Protein AF-I1CCF1-F1 (afdb_monomer_lite)

Radius of gyration: 14.09 Å; chains: 1; b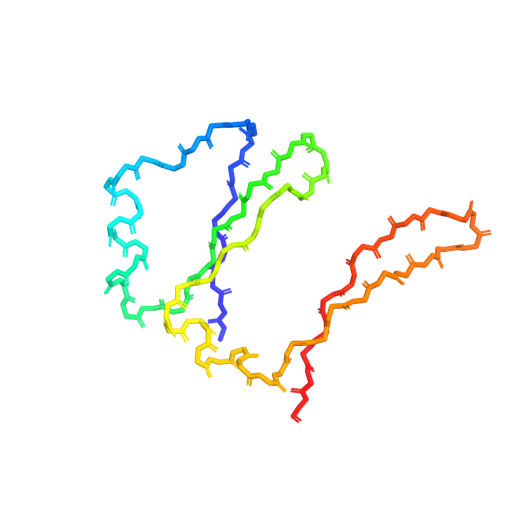ounding box: 28×34×33 Å

pLD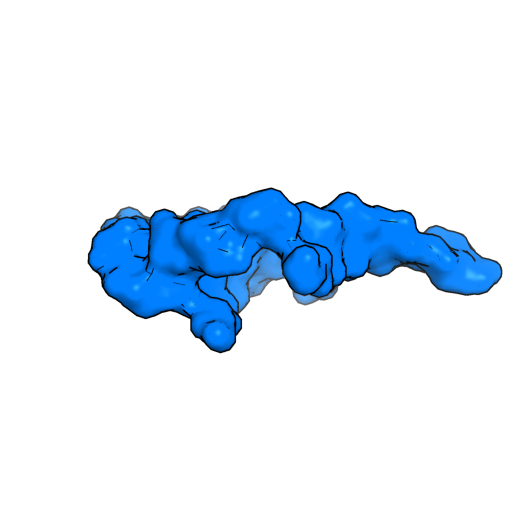DT: mean 84.55, std 8.07, range [59.94, 95.31]

Organism: Rhizopus delemar (strain RA 99-880 / ATCC MYA-4621 / FGSC 9543 / NRRL 43880) (NCBI:txid246409)

Secondary structure (DSSP, 8-state):
--EEEEEESSPPPPHHHHHHHHH-SS-EEEEEEETTEEEEEEE-HHHHHHHTTTEEEEEEE-TT--EEEEEEE--

Structure (mmCIF, N/CA/C/O backbone):
data_AF-I1CCF1-F1
#
_entry.id   AF-I1CCF1-F1
#
loop_
_atom_site.group_PDB
_atom_site.id
_atom_site.type_symbol
_atom_site.label_atom_id
_atom_site.label_alt_id
_atom_site.label_comp_id
_atom_site.label_asym_id
_atom_site.label_entity_id
_atom_site.label_seq_id
_atom_site.pdbx_PDB_ins_code
_atom_site.Cartn_x
_atom_site.Cartn_y
_atom_site.Cartn_z
_atom_site.occupancy
_atom_site.B_iso_or_equiv
_atom_site.auth_seq_id
_atom_site.auth_comp_id
_atom_site.auth_asym_id
_atom_site.auth_atom_id
_atom_site.pdbx_PDB_model_num
ATOM 1 N N . MET A 1 1 ? -10.018 -6.984 1.785 1.00 75.94 1 MET A N 1
ATOM 2 C CA . MET A 1 1 ? -9.848 -6.154 0.573 1.00 75.94 1 MET A CA 1
ATOM 3 C C . MET A 1 1 ? -9.355 -4.784 1.012 1.00 75.94 1 MET A C 1
ATOM 5 O O . MET A 1 1 ? -9.902 -4.277 1.981 1.00 75.94 1 MET A O 1
ATOM 9 N N . ILE A 1 2 ? -8.311 -4.241 0.381 1.00 82.94 2 ILE A N 1
ATOM 10 C CA . ILE A 1 2 ? -7.760 -2.906 0.677 1.00 82.94 2 ILE A CA 1
ATOM 11 C C . ILE A 1 2 ? -8.088 -2.005 -0.510 1.00 82.94 2 ILE A C 1
ATOM 13 O O . ILE A 1 2 ? -7.817 -2.390 -1.646 1.00 82.94 2 ILE A O 1
ATOM 17 N N . SER A 1 3 ? -8.664 -0.832 -0.258 1.00 87.81 3 SER A N 1
ATOM 18 C CA . SER A 1 3 ? -8.944 0.152 -1.312 1.00 87.81 3 SER A CA 1
ATOM 19 C C . SER A 1 3 ? -7.795 1.149 -1.413 1.00 87.81 3 SER A C 1
ATOM 21 O O . SER A 1 3 ? -7.368 1.686 -0.392 1.00 87.81 3 SER A O 1
ATOM 23 N N . ILE A 1 4 ? -7.305 1.415 -2.626 1.00 87.56 4 ILE A N 1
ATOM 24 C CA . ILE A 1 4 ? -6.184 2.334 -2.861 1.00 87.56 4 ILE A CA 1
ATOM 25 C C . ILE A 1 4 ? -6.668 3.541 -3.658 1.00 87.56 4 ILE A C 1
ATOM 27 O O . ILE A 1 4 ? -7.249 3.387 -4.731 1.00 87.56 4 ILE A O 1
ATOM 31 N N . LEU A 1 5 ? -6.400 4.738 -3.137 1.00 87.25 5 LEU A N 1
ATOM 32 C CA . LEU A 1 5 ? -6.524 5.987 -3.881 1.00 87.25 5 LEU A CA 1
ATOM 33 C C . LEU A 1 5 ? -5.139 6.395 -4.385 1.00 87.25 5 LEU A C 1
ATOM 35 O O . LEU A 1 5 ? -4.191 6.437 -3.603 1.00 87.25 5 LEU A O 1
ATOM 39 N N . ALA A 1 6 ? -5.033 6.713 -5.673 1.00 84.81 6 ALA A N 1
ATOM 40 C CA . ALA A 1 6 ? -3.796 7.181 -6.283 1.00 84.81 6 ALA A CA 1
ATOM 41 C C . ALA A 1 6 ? -3.919 8.639 -6.738 1.00 84.81 6 ALA A C 1
ATOM 43 O O . ALA A 1 6 ? -4.958 9.035 -7.270 1.00 84.81 6 ALA A O 1
ATOM 44 N N . THR A 1 7 ? -2.856 9.425 -6.568 1.00 84.19 7 THR A N 1
ATOM 45 C CA . THR A 1 7 ? -2.751 10.777 -7.141 1.00 84.19 7 THR A CA 1
ATOM 46 C C . THR A 1 7 ? -1.567 10.853 -8.094 1.00 84.19 7 THR A C 1
ATOM 48 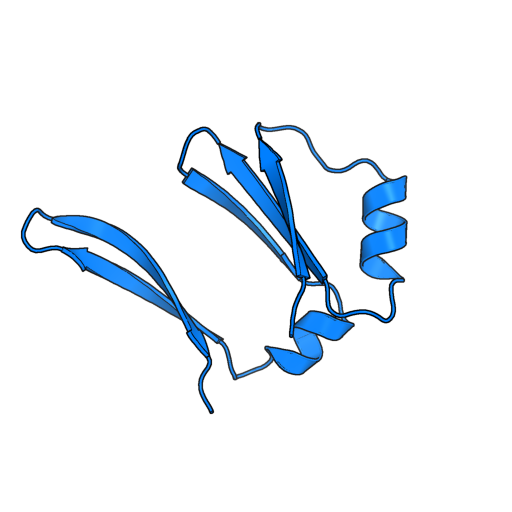O O . THR A 1 7 ? -0.565 10.153 -7.923 1.00 84.19 7 THR A O 1
ATOM 51 N N . ARG A 1 8 ? -1.702 11.702 -9.117 1.00 79.12 8 ARG A N 1
ATOM 52 C CA . ARG A 1 8 ? -0.636 11.979 -10.075 1.00 79.12 8 ARG A CA 1
ATOM 53 C C . ARG A 1 8 ? 0.124 13.237 -9.648 1.00 79.12 8 ARG A C 1
ATOM 55 O O . ARG A 1 8 ? -0.487 14.295 -9.510 1.00 79.12 8 ARG A O 1
ATOM 62 N N . GLY A 1 9 ? 1.444 13.128 -9.507 1.00 66.81 9 GLY A N 1
ATOM 63 C CA . GLY A 1 9 ? 2.354 14.253 -9.256 1.00 66.81 9 GLY A CA 1
ATOM 64 C C . GLY A 1 9 ? 3.046 14.234 -7.887 1.00 66.81 9 GLY A C 1
ATOM 65 O O . GLY A 1 9 ? 2.828 13.354 -7.062 1.00 66.81 9 GLY A O 1
ATOM 66 N N . SER A 1 10 ? 3.907 15.227 -7.650 1.00 59.94 10 SER A N 1
ATOM 67 C CA . SER A 1 10 ? 4.691 15.410 -6.413 1.00 59.94 10 SER A CA 1
ATOM 68 C C . SER A 1 10 ? 3.911 16.066 -5.263 1.00 59.94 10 SER A C 1
ATOM 70 O O . SER A 1 10 ? 4.493 16.404 -4.233 1.00 59.94 10 SER A O 1
ATOM 72 N N . GLY A 1 11 ? 2.604 16.285 -5.439 1.00 64.56 11 GLY A N 1
ATOM 73 C CA . GLY A 1 11 ? 1.754 16.918 -4.438 1.00 64.56 11 GLY A CA 1
ATOM 74 C C . GLY A 1 11 ? 1.567 16.023 -3.216 1.00 64.56 11 GLY A C 1
ATOM 75 O O . GLY A 1 11 ? 1.212 14.852 -3.337 1.00 64.56 11 GLY A O 1
ATOM 76 N N . THR A 1 12 ? 1.783 16.578 -2.028 1.00 74.75 12 THR A N 1
ATOM 77 C CA . THR A 1 12 ? 1.434 15.909 -0.775 1.00 74.75 12 THR A CA 1
ATOM 78 C C . THR A 1 12 ? -0.084 15.881 -0.599 1.00 74.75 12 THR A C 1
ATOM 80 O O . THR A 1 12 ? -0.796 16.800 -1.007 1.00 74.75 12 THR A O 1
ATOM 83 N N . TYR A 1 13 ? -0.603 14.816 0.015 1.00 85.56 13 TYR A N 1
ATOM 84 C CA . TYR A 1 13 ? -2.009 14.765 0.416 1.00 85.56 13 TYR A CA 1
ATOM 85 C C . TYR A 1 13 ? -2.323 15.911 1.381 1.00 85.56 13 TYR A C 1
ATOM 87 O O . TYR A 1 13 ? -1.512 16.233 2.254 1.00 85.56 13 TYR A O 1
ATOM 95 N N . THR A 1 14 ? -3.504 16.518 1.242 1.00 89.88 14 THR A N 1
ATOM 96 C CA . THR A 1 14 ? -3.920 17.590 2.152 1.00 89.88 14 THR A CA 1
ATOM 97 C C . THR A 1 14 ? -4.041 17.063 3.588 1.00 89.88 14 THR A C 1
ATOM 99 O O . THR A 1 14 ? -4.317 15.872 3.788 1.00 89.88 14 THR A O 1
ATOM 102 N N . PRO A 1 15 ? -3.879 17.927 4.609 1.00 91.56 15 PRO A N 1
ATOM 103 C CA . PRO A 1 15 ? -4.024 17.522 6.008 1.00 91.56 15 PRO A CA 1
ATOM 104 C C . PRO A 1 15 ? -5.362 16.838 6.306 1.00 91.56 15 PRO A C 1
ATOM 106 O O . PRO A 1 15 ? -5.396 15.853 7.040 1.00 91.56 15 PRO A O 1
ATOM 109 N N . ASP A 1 16 ? -6.448 17.298 5.682 1.00 92.94 16 ASP A N 1
ATOM 110 C CA . ASP A 1 16 ? -7.782 16.724 5.867 1.00 92.94 16 ASP A CA 1
ATOM 111 C C . ASP A 1 16 ? -7.877 15.296 5.324 1.00 92.94 16 ASP A C 1
ATOM 113 O O . ASP A 1 16 ? -8.443 14.420 5.984 1.00 92.94 16 ASP A O 1
ATOM 117 N N . VAL A 1 17 ? -7.286 15.035 4.151 1.00 90.31 17 VAL A N 1
ATOM 118 C CA . VAL A 1 17 ? -7.231 13.688 3.564 1.00 90.31 17 VAL A CA 1
ATOM 119 C C . VAL A 1 17 ? -6.384 12.768 4.435 1.00 90.31 17 VAL A C 1
ATOM 121 O O . VAL A 1 17 ? -6.801 11.646 4.717 1.00 90.31 17 VAL A O 1
ATOM 124 N N . LEU A 1 18 ? -5.233 13.242 4.917 1.00 92.50 18 LEU A N 1
ATOM 125 C CA . LEU A 1 18 ? -4.372 12.471 5.819 1.00 92.50 18 LEU A CA 1
ATOM 126 C C . LEU A 1 18 ? -5.065 12.169 7.154 1.00 92.50 18 LEU A C 1
ATOM 128 O O . LEU A 1 18 ? -4.966 11.051 7.659 1.00 92.50 18 LEU A O 1
ATOM 132 N N . SER A 1 19 ? -5.800 13.133 7.708 1.00 94.56 19 SER A N 1
ATOM 133 C CA . SER A 1 19 ? -6.576 12.958 8.939 1.00 94.56 19 SER A CA 1
ATOM 134 C C . SER A 1 19 ? -7.657 11.884 8.774 1.00 94.56 19 SER A C 1
ATOM 136 O O . SER A 1 19 ? -7.722 10.941 9.570 1.00 94.56 19 SER A O 1
ATOM 138 N N . HIS A 1 20 ? -8.443 11.946 7.691 1.00 93.56 20 HIS A N 1
ATOM 139 C CA . HIS A 1 20 ? -9.444 10.920 7.378 1.00 93.56 20 HIS A CA 1
ATOM 140 C C . HIS A 1 20 ? -8.805 9.556 7.112 1.00 93.56 20 HIS A C 1
ATOM 142 O O . HIS A 1 20 ? -9.276 8.541 7.619 1.00 93.56 20 HIS A O 1
ATOM 148 N N . PHE A 1 21 ? -7.708 9.512 6.358 1.00 94.81 21 PHE A N 1
ATOM 149 C CA . PHE A 1 21 ? -6.980 8.280 6.069 1.00 94.81 21 PHE A CA 1
ATOM 150 C C . PHE A 1 21 ? -6.507 7.573 7.347 1.00 94.81 21 PHE A C 1
ATOM 152 O O . PHE A 1 21 ? -6.713 6.365 7.500 1.00 94.81 21 PHE A O 1
ATOM 159 N N . ASN A 1 22 ? -5.925 8.330 8.280 1.00 94.31 22 ASN A N 1
ATOM 160 C CA . ASN A 1 22 ? -5.378 7.804 9.530 1.00 94.31 22 ASN A CA 1
ATOM 161 C C . ASN A 1 22 ? -6.457 7.348 10.521 1.00 94.31 22 ASN A C 1
ATOM 163 O O . ASN A 1 22 ? -6.233 6.390 11.262 1.00 94.31 22 ASN A O 1
ATOM 167 N N . THR A 1 23 ? -7.608 8.024 10.548 1.00 95.31 23 THR A N 1
ATOM 168 C CA . THR A 1 23 ? -8.717 7.727 11.475 1.00 95.31 23 THR A CA 1
ATOM 169 C C . THR A 1 23 ? -9.744 6.749 10.908 1.00 95.31 23 THR A C 1
ATOM 171 O O . THR A 1 23 ? -10.528 6.183 11.671 1.00 95.31 23 THR A O 1
ATOM 174 N N . SER A 1 24 ? -9.735 6.518 9.592 1.00 94.38 24 SER A N 1
ATOM 175 C CA . SER A 1 24 ? -10.667 5.611 8.928 1.00 94.38 24 SER A CA 1
ATOM 176 C C . SER A 1 24 ? -10.568 4.186 9.495 1.00 94.38 24 SER A C 1
ATOM 178 O O . SER A 1 24 ? -9.471 3.620 9.551 1.00 94.38 24 SER A O 1
ATOM 180 N N . PRO A 1 25 ? -11.705 3.559 9.850 1.00 93.25 25 PRO A N 1
ATOM 181 C CA . PRO A 1 25 ? -11.736 2.157 10.259 1.00 93.25 25 PRO A CA 1
ATOM 182 C C . PRO A 1 25 ? -11.591 1.198 9.068 1.00 93.25 25 PRO A C 1
ATOM 184 O O . PRO A 1 25 ? -11.341 0.010 9.260 1.00 93.25 25 PRO A O 1
ATOM 187 N N . LEU A 1 26 ? -11.764 1.692 7.838 1.00 94.56 26 LEU A N 1
ATOM 188 C CA . LEU A 1 26 ? -11.623 0.887 6.632 1.00 94.56 26 LEU A CA 1
ATOM 189 C C . LEU A 1 26 ? -10.141 0.729 6.269 1.00 94.56 26 LEU A C 1
ATOM 191 O O . LEU A 1 26 ? -9.373 1.681 6.422 1.00 94.56 26 LEU A O 1
ATOM 195 N N . PRO A 1 27 ? -9.722 -0.438 5.756 1.00 93.25 27 PRO A N 1
ATOM 196 C CA . PRO A 1 27 ? -8.363 -0.638 5.275 1.00 93.25 27 PRO A CA 1
ATOM 197 C C . PRO A 1 27 ? -8.140 0.136 3.970 1.00 93.25 27 PRO A C 1
ATOM 199 O O . PRO A 1 27 ? -8.676 -0.219 2.916 1.00 93.25 27 PRO A O 1
ATOM 202 N N . LEU A 1 28 ? -7.333 1.193 4.050 1.00 94.06 28 LEU A N 1
ATOM 203 C CA . LEU A 1 28 ? -7.060 2.104 2.943 1.00 94.06 28 LEU A CA 1
ATOM 204 C C . LEU A 1 28 ? -5.566 2.170 2.622 1.00 94.06 28 LEU A C 1
ATOM 206 O O . LEU A 1 28 ? -4.715 2.066 3.511 1.00 94.06 28 LEU A O 1
ATOM 210 N N . GLY A 1 29 ? -5.273 2.417 1.347 1.00 92.50 29 GLY A N 1
ATOM 211 C CA . GLY A 1 29 ? -3.960 2.792 0.845 1.00 92.50 29 GLY A CA 1
ATOM 212 C C . GLY A 1 29 ? -3.989 4.131 0.107 1.00 92.50 29 GLY A C 1
ATOM 213 O O . GLY A 1 29 ? -4.984 4.484 -0.527 1.00 92.50 29 GLY A O 1
ATOM 214 N N . LEU A 1 30 ? -2.885 4.863 0.186 1.00 92.19 30 LEU A N 1
ATOM 215 C CA . LEU A 1 30 ? -2.626 6.085 -0.567 1.00 92.19 30 LEU A CA 1
ATOM 216 C C . LEU A 1 30 ? -1.375 5.873 -1.418 1.00 92.19 30 LEU A C 1
ATOM 218 O O . LEU A 1 30 ? -0.324 5.533 -0.877 1.00 92.19 30 LEU A O 1
ATOM 222 N N . ALA A 1 31 ? -1.487 6.071 -2.728 1.00 89.62 31 ALA A N 1
ATOM 2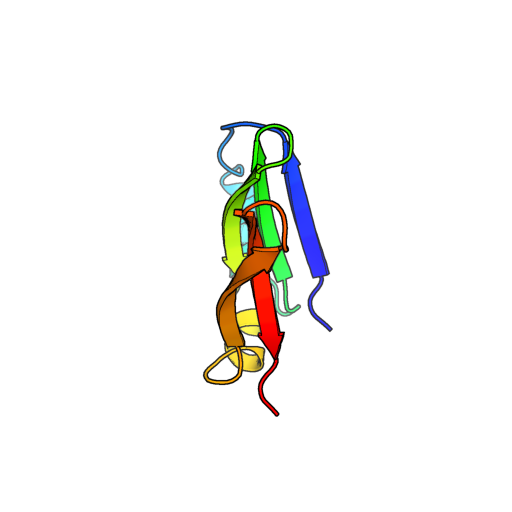23 C CA . ALA A 1 31 ? -0.397 5.896 -3.681 1.00 89.62 31 ALA A CA 1
ATOM 224 C C . ALA A 1 31 ? -0.059 7.219 -4.383 1.00 89.62 31 ALA A C 1
ATOM 226 O O . ALA A 1 31 ? -0.933 7.879 -4.943 1.00 89.62 31 ALA A O 1
ATOM 227 N N . GLY A 1 32 ? 1.203 7.630 -4.352 1.00 88.31 32 GLY A N 1
ATOM 228 C CA . GLY A 1 32 ? 1.707 8.698 -5.213 1.00 88.31 32 GLY A CA 1
ATOM 229 C C . GLY A 1 32 ? 2.292 8.088 -6.478 1.00 88.31 32 GLY A C 1
ATOM 230 O O . GLY A 1 32 ? 3.130 7.192 -6.385 1.00 88.31 32 GLY A O 1
ATOM 231 N N . VAL A 1 33 ? 1.856 8.555 -7.646 1.00 83.94 33 VAL A N 1
ATOM 232 C CA . VAL A 1 33 ? 2.375 8.108 -8.943 1.00 83.94 33 VAL A CA 1
ATOM 233 C C . VAL A 1 33 ? 2.919 9.312 -9.701 1.00 83.94 33 VAL A C 1
ATOM 235 O O . VAL A 1 33 ? 2.238 10.329 -9.849 1.00 83.94 33 VAL A O 1
ATOM 238 N N . ASN A 1 34 ? 4.148 9.207 -10.196 1.00 84.00 34 ASN A N 1
ATOM 239 C CA . ASN A 1 34 ? 4.723 10.182 -11.112 1.00 84.00 34 ASN A CA 1
ATOM 240 C C . ASN A 1 34 ? 4.897 9.541 -12.489 1.00 84.00 34 ASN A C 1
ATOM 242 O O . ASN A 1 34 ? 5.629 8.566 -12.630 1.00 84.00 34 ASN A O 1
ATOM 246 N N . ASP A 1 35 ? 4.185 10.072 -13.481 1.00 82.56 35 ASP A N 1
ATOM 247 C CA . ASP A 1 35 ? 3.955 9.445 -14.786 1.00 82.56 35 ASP A CA 1
ATOM 248 C C . A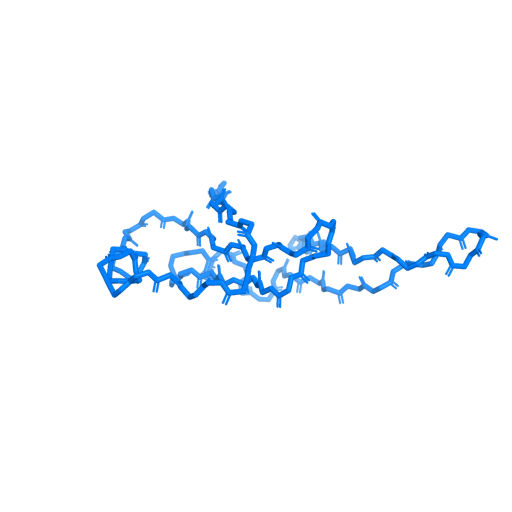SP A 1 35 ? 3.450 8.002 -14.685 1.00 82.56 35 ASP A C 1
ATOM 250 O O . ASP A 1 35 ? 2.249 7.799 -14.513 1.00 82.56 35 ASP A O 1
ATOM 254 N N . ILE A 1 36 ? 4.346 7.021 -14.772 1.00 78.38 36 ILE A N 1
ATOM 255 C CA . ILE A 1 36 ? 4.040 5.587 -14.649 1.00 78.38 36 ILE A CA 1
ATOM 256 C C . ILE A 1 36 ? 4.693 4.945 -13.419 1.00 78.38 36 ILE A C 1
ATOM 258 O O . ILE A 1 36 ? 4.503 3.759 -13.162 1.00 78.38 36 ILE A O 1
ATOM 262 N N . THR A 1 37 ? 5.460 5.717 -12.652 1.00 79.06 37 THR A N 1
ATOM 263 C CA . THR A 1 37 ? 6.279 5.223 -11.546 1.00 79.06 37 THR A CA 1
ATOM 264 C C . THR A 1 37 ? 5.582 5.470 -10.215 1.00 79.06 37 THR A C 1
ATOM 266 O O . THR A 1 37 ? 5.235 6.605 -9.885 1.00 79.06 37 THR A O 1
ATOM 269 N N . LEU A 1 38 ? 5.412 4.419 -9.412 1.00 81.62 38 LEU A N 1
ATOM 270 C CA . LEU A 1 38 ? 4.959 4.528 -8.025 1.00 81.62 38 LEU A CA 1
ATOM 271 C C . LEU A 1 38 ? 6.058 5.195 -7.181 1.00 81.62 38 LEU A C 1
ATOM 273 O O . LEU A 1 38 ? 7.139 4.639 -7.018 1.00 81.62 38 LEU A O 1
ATOM 277 N N . THR A 1 39 ? 5.793 6.383 -6.643 1.00 84.00 39 THR A N 1
ATOM 278 C CA . THR A 1 39 ? 6.760 7.159 -5.845 1.00 84.00 39 THR A CA 1
ATOM 279 C C . THR A 1 39 ? 6.534 7.033 -4.344 1.00 84.00 39 THR A C 1
ATOM 281 O O . THR A 1 39 ? 7.466 7.198 -3.561 1.00 84.00 39 THR A O 1
ATOM 284 N N . SER A 1 40 ? 5.304 6.745 -3.921 1.00 85.19 40 SER A N 1
ATOM 285 C CA . SER A 1 40 ? 4.976 6.483 -2.521 1.00 85.19 40 SER A CA 1
ATOM 286 C C . SER A 1 40 ? 3.783 5.547 -2.421 1.00 85.19 40 SER A C 1
ATOM 288 O O . SER A 1 40 ? 2.867 5.605 -3.240 1.00 85.19 40 SER A O 1
ATOM 290 N N . LEU A 1 41 ? 3.783 4.704 -1.395 1.00 87.12 41 LEU A N 1
ATOM 291 C CA . LEU A 1 41 ? 2.645 3.876 -1.030 1.00 87.12 41 LEU A CA 1
ATOM 292 C C . LEU A 1 41 ? 2.539 3.848 0.491 1.00 87.12 41 LEU A C 1
ATOM 294 O O . LEU A 1 41 ? 3.466 3.435 1.185 1.00 87.12 41 LEU A O 1
ATOM 298 N N . MET A 1 42 ? 1.411 4.314 1.006 1.00 90.00 42 MET A N 1
ATOM 299 C CA . MET A 1 42 ? 1.111 4.356 2.430 1.00 90.00 42 MET A CA 1
ATOM 300 C C . MET A 1 42 ? -0.128 3.523 2.712 1.00 90.00 42 MET A C 1
ATOM 302 O O . MET A 1 42 ? -1.096 3.579 1.962 1.00 90.00 42 MET A O 1
ATOM 306 N N . PHE A 1 43 ? -0.135 2.819 3.838 1.00 91.62 43 PHE A N 1
ATOM 307 C CA . PHE A 1 43 ? -1.297 2.082 4.331 1.00 91.62 43 PHE A CA 1
ATOM 308 C C . PHE A 1 43 ? -1.697 2.607 5.702 1.00 91.62 43 PHE A C 1
ATOM 310 O O . PHE A 1 43 ? -0.829 2.875 6.535 1.00 91.62 43 PHE A O 1
ATOM 317 N N . ASN A 1 44 ? -2.998 2.754 5.953 1.00 93.88 44 ASN A N 1
ATOM 318 C CA . ASN A 1 44 ? -3.478 3.161 7.270 1.00 93.88 44 ASN A CA 1
ATOM 319 C C . ASN A 1 44 ? -3.423 1.989 8.262 1.00 93.88 44 ASN A C 1
ATOM 321 O O . ASN A 1 44 ? -3.169 0.845 7.887 1.00 93.88 44 ASN A O 1
ATOM 325 N N . LYS A 1 45 ? -3.675 2.252 9.548 1.00 93.31 45 LYS A N 1
ATOM 326 C CA . LYS A 1 45 ? -3.539 1.240 10.612 1.00 93.31 45 LYS A CA 1
ATOM 327 C C . LYS A 1 45 ? -4.377 -0.024 10.365 1.00 93.31 45 LYS A C 1
ATOM 329 O O . LYS A 1 45 ? -3.915 -1.133 10.643 1.00 93.31 45 LYS A O 1
ATOM 334 N N . ALA A 1 46 ? -5.589 0.135 9.832 1.00 91.38 46 ALA A N 1
ATOM 335 C CA . ALA A 1 46 ? -6.467 -0.981 9.493 1.00 91.38 46 ALA A CA 1
ATOM 336 C C . ALA A 1 46 ? -5.860 -1.849 8.377 1.00 91.38 46 ALA A C 1
ATOM 338 O O . ALA A 1 46 ? -5.759 -3.065 8.534 1.00 91.38 46 ALA A O 1
ATOM 339 N N . ALA A 1 47 ? -5.372 -1.234 7.295 1.00 91.38 47 ALA A N 1
ATOM 340 C CA . ALA A 1 47 ? -4.687 -1.944 6.215 1.00 91.38 47 ALA A CA 1
ATOM 341 C C . ALA A 1 47 ? -3.376 -2.595 6.685 1.00 91.38 47 ALA A C 1
ATOM 343 O O . ALA A 1 47 ? -3.135 -3.763 6.392 1.00 91.38 47 ALA A O 1
ATOM 344 N N . GLN A 1 48 ? -2.564 -1.894 7.481 1.00 89.19 48 GLN A N 1
ATOM 345 C CA . GLN A 1 48 ? -1.321 -2.443 8.034 1.00 89.19 48 GLN A CA 1
ATOM 346 C C . GLN A 1 48 ? -1.565 -3.701 8.869 1.00 89.19 48 GLN A C 1
ATOM 348 O O . GLN A 1 48 ? -0.777 -4.636 8.804 1.00 89.19 48 GLN A O 1
ATOM 353 N N . SER A 1 49 ? -2.668 -3.761 9.616 1.00 89.00 49 SER A N 1
ATOM 354 C CA . SER A 1 49 ? -3.016 -4.942 10.418 1.00 89.00 49 SER A CA 1
ATOM 355 C C . SER A 1 49 ? -3.308 -6.176 9.555 1.00 89.00 49 SER A C 1
ATOM 357 O O . SER A 1 49 ? -3.052 -7.291 9.994 1.00 89.00 49 SER A O 1
ATOM 359 N N . LEU A 1 50 ? -3.797 -5.982 8.324 1.00 86.88 50 LEU A N 1
ATOM 360 C CA . LEU A 1 50 ? -4.024 -7.059 7.353 1.00 86.88 50 LEU A CA 1
ATOM 361 C C . LEU A 1 50 ? -2.739 -7.481 6.630 1.00 86.88 50 LEU A C 1
ATOM 363 O O . LEU A 1 50 ? -2.605 -8.638 6.243 1.00 86.88 50 LEU A O 1
ATOM 367 N N . LEU A 1 51 ? -1.823 -6.531 6.433 1.00 84.69 51 LEU A N 1
ATOM 368 C CA . LEU A 1 51 ? -0.590 -6.696 5.660 1.00 84.69 51 LEU A CA 1
ATOM 369 C C . LEU A 1 51 ? 0.611 -7.119 6.512 1.00 84.69 51 LEU A C 1
ATOM 371 O O . LEU A 1 51 ? 1.621 -7.578 5.979 1.00 84.69 51 LEU A O 1
ATOM 375 N N . LYS A 1 52 ? 0.535 -6.948 7.834 1.00 80.25 52 LYS A N 1
ATOM 376 C CA . LYS A 1 52 ? 1.644 -7.218 8.749 1.00 80.25 52 LYS A CA 1
ATOM 377 C C . LYS A 1 52 ? 2.126 -8.659 8.591 1.00 80.25 52 LYS A C 1
ATOM 379 O O . LYS A 1 52 ? 1.356 -9.587 8.801 1.00 80.25 52 LYS A O 1
ATOM 384 N N . ASN A 1 53 ? 3.411 -8.819 8.272 1.00 77.12 53 ASN A N 1
ATOM 385 C CA . ASN A 1 53 ? 4.080 -10.105 8.022 1.00 77.12 53 ASN A CA 1
ATOM 386 C C . ASN A 1 53 ? 3.510 -10.910 6.843 1.00 77.12 53 ASN A C 1
ATOM 388 O O . ASN A 1 53 ? 3.844 -12.080 6.692 1.00 77.12 53 ASN A O 1
ATOM 392 N N . ARG A 1 54 ? 2.663 -10.288 6.020 1.00 81.19 54 ARG A N 1
ATOM 393 C CA . ARG A 1 54 ? 2.003 -10.916 4.875 1.00 81.19 54 ARG A CA 1
ATOM 394 C C . ARG A 1 54 ? 2.344 -10.236 3.565 1.00 81.19 54 ARG A C 1
ATOM 396 O O . ARG A 1 54 ? 1.782 -10.606 2.558 1.00 81.19 54 ARG A O 1
ATOM 403 N N . VAL A 1 55 ? 3.216 -9.233 3.549 1.00 78.06 55 VAL A N 1
ATOM 404 C CA . VAL A 1 55 ? 3.624 -8.566 2.310 1.00 78.06 55 VAL A CA 1
ATOM 405 C C . VAL A 1 55 ? 5.082 -8.865 2.050 1.00 78.06 55 VAL A C 1
ATOM 407 O O . VAL A 1 55 ? 5.938 -8.501 2.857 1.00 78.06 55 VAL A O 1
ATOM 410 N N . ASN A 1 56 ? 5.350 -9.491 0.912 1.00 80.31 56 ASN A N 1
ATOM 411 C CA . ASN A 1 56 ? 6.686 -9.575 0.356 1.00 80.31 56 ASN A CA 1
ATOM 412 C C . ASN A 1 56 ? 6.799 -8.567 -0.789 1.00 80.31 56 ASN A C 1
ATOM 414 O O . ASN A 1 56 ? 5.993 -8.592 -1.717 1.00 80.31 56 ASN A O 1
ATOM 418 N N . ILE A 1 57 ? 7.780 -7.668 -0.709 1.00 76.56 57 ILE A N 1
ATOM 419 C CA . ILE A 1 57 ? 8.080 -6.719 -1.783 1.00 76.56 57 ILE A CA 1
ATOM 420 C C . ILE A 1 57 ? 9.355 -7.203 -2.452 1.00 76.56 57 ILE A C 1
ATOM 422 O O . ILE A 1 57 ? 10.395 -7.306 -1.801 1.00 76.56 57 ILE A O 1
ATOM 426 N N . SER A 1 58 ? 9.273 -7.498 -3.743 1.00 82.75 58 SER A N 1
ATOM 427 C CA . SER A 1 58 ? 10.419 -7.931 -4.533 1.00 82.75 58 SER A CA 1
ATOM 428 C C . SER A 1 58 ? 10.508 -7.146 -5.832 1.00 82.75 58 SER A C 1
ATOM 430 O O . SER A 1 58 ? 9.514 -6.650 -6.355 1.00 82.75 58 SER A O 1
ATOM 432 N N . THR A 1 59 ? 11.724 -7.026 -6.345 1.00 81.00 59 THR A N 1
ATOM 433 C CA . THR A 1 59 ? 11.971 -6.513 -7.685 1.00 81.00 59 THR A CA 1
ATOM 434 C C . THR A 1 59 ? 12.125 -7.703 -8.622 1.00 81.00 59 THR A C 1
ATOM 436 O O . THR A 1 59 ? 12.963 -8.575 -8.379 1.00 81.00 59 THR A O 1
ATOM 439 N N . VAL A 1 60 ? 11.339 -7.734 -9.695 1.00 84.69 60 VAL A N 1
ATOM 440 C CA . VAL A 1 60 ? 11.432 -8.750 -10.746 1.00 84.69 60 VAL A CA 1
ATOM 441 C C . VAL A 1 60 ? 11.926 -8.086 -12.024 1.00 84.69 60 VAL A C 1
ATOM 443 O O . VAL A 1 60 ? 11.480 -6.996 -12.378 1.00 84.69 60 VAL A O 1
ATOM 446 N N . PHE A 1 61 ? 12.845 -8.757 -12.713 1.00 85.12 61 PHE A N 1
ATOM 447 C CA . PHE A 1 61 ? 13.362 -8.328 -14.005 1.00 85.12 61 PHE A CA 1
ATOM 448 C C . PHE A 1 61 ? 12.772 -9.208 -15.100 1.00 85.12 61 PHE A C 1
ATOM 450 O O . PHE A 1 61 ? 12.765 -10.436 -14.972 1.00 85.12 61 PHE A O 1
ATOM 457 N N . ASP A 1 62 ? 12.277 -8.596 -16.171 1.00 84.62 62 ASP A N 1
ATOM 458 C CA . ASP A 1 62 ? 11.881 -9.347 -17.360 1.00 84.62 62 ASP A CA 1
ATOM 459 C C . ASP A 1 62 ? 13.107 -9.786 -18.189 1.00 84.62 62 ASP A C 1
ATOM 461 O O . ASP A 1 62 ? 14.260 -9.471 -17.881 1.00 84.62 62 ASP A O 1
ATOM 465 N N . THR A 1 63 ? 12.872 -10.521 -19.279 1.00 88.69 63 THR A N 1
ATOM 466 C CA . THR A 1 63 ? 13.941 -10.997 -20.176 1.00 88.69 63 THR A CA 1
ATOM 467 C C . THR A 1 63 ? 14.685 -9.875 -20.908 1.00 88.69 63 THR A C 1
ATOM 469 O O . THR A 1 63 ? 15.728 -10.133 -21.505 1.00 88.69 63 THR A O 1
ATOM 472 N N . LEU A 1 64 ? 14.143 -8.655 -20.908 1.00 92.06 64 LEU A N 1
ATOM 473 C CA . LEU A 1 64 ? 14.741 -7.457 -21.499 1.00 92.06 64 LEU A CA 1
ATOM 474 C C . LEU A 1 64 ? 15.484 -6.611 -20.446 1.00 92.06 64 LEU A C 1
ATOM 476 O O . LEU A 1 64 ? 16.103 -5.611 -20.803 1.00 92.06 64 LEU A O 1
ATOM 480 N N . GLY A 1 65 ? 15.451 -7.017 -19.171 1.00 84.50 65 GLY A N 1
ATOM 481 C CA . GLY A 1 65 ? 16.055 -6.299 -18.051 1.00 84.50 65 GLY A CA 1
ATOM 482 C C . GLY A 1 65 ? 15.190 -5.169 -17.490 1.00 84.50 65 GLY A C 1
ATOM 483 O O . GLY A 1 65 ? 15.690 -4.391 -16.677 1.00 84.50 65 GLY A O 1
ATOM 484 N N . ASN A 1 66 ? 13.918 -5.056 -17.890 1.00 83.62 66 ASN A N 1
ATOM 485 C CA . ASN A 1 66 ? 13.012 -4.063 -17.318 1.00 83.62 66 ASN A CA 1
ATOM 486 C C . ASN A 1 66 ? 12.641 -4.448 -15.889 1.00 83.62 66 ASN A C 1
ATOM 488 O O . ASN A 1 66 ? 12.293 -5.596 -15.604 1.00 83.62 66 ASN A O 1
ATOM 492 N N . GLU A 1 67 ? 12.679 -3.459 -15.005 1.00 82.44 67 GLU A N 1
ATOM 493 C CA . GLU A 1 67 ? 12.361 -3.618 -13.596 1.00 82.44 67 GLU A CA 1
ATOM 494 C C . GLU A 1 67 ? 10.855 -3.477 -13.353 1.00 82.44 67 GLU A C 1
ATOM 496 O O . GLU A 1 67 ? 10.232 -2.506 -13.783 1.00 82.44 67 GLU A O 1
ATOM 501 N N . THR A 1 68 ? 10.265 -4.424 -12.625 1.00 78.75 68 THR A N 1
ATOM 502 C CA . THR A 1 68 ? 8.899 -4.308 -12.105 1.00 78.75 68 THR A CA 1
ATOM 503 C C . THR A 1 68 ? 8.894 -4.586 -10.608 1.00 78.75 68 THR A C 1
ATOM 505 O O . THR A 1 68 ? 9.440 -5.587 -10.144 1.00 78.75 68 THR A O 1
ATOM 508 N N . LEU A 1 69 ? 8.245 -3.708 -9.841 1.00 73.69 69 LEU A N 1
ATOM 509 C CA . LEU A 1 69 ? 8.007 -3.939 -8.422 1.00 73.69 69 LEU A CA 1
ATOM 510 C C . LEU A 1 69 ? 6.843 -4.920 -8.259 1.00 73.69 69 LEU A C 1
ATOM 512 O O . 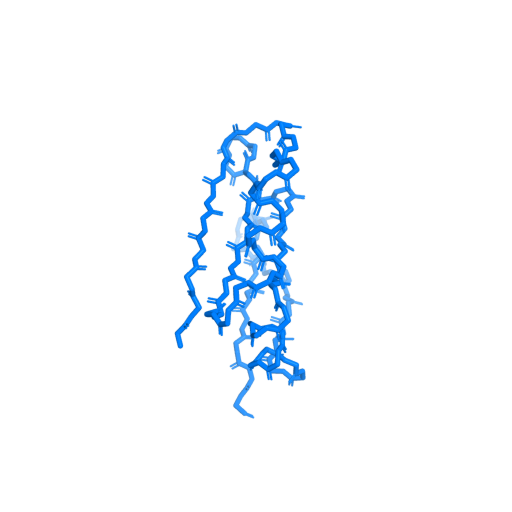LEU A 1 69 ? 5.726 -4.647 -8.701 1.00 73.69 69 LEU A O 1
ATOM 516 N N . HIS A 1 70 ? 7.101 -6.042 -7.603 1.00 79.31 70 HIS A N 1
ATOM 517 C CA . HIS A 1 70 ? 6.116 -7.074 -7.322 1.00 79.31 70 HIS A CA 1
ATOM 518 C C . HIS A 1 70 ? 5.780 -7.081 -5.829 1.00 79.31 70 HIS A C 1
ATOM 520 O O . HIS A 1 70 ? 6.669 -7.061 -4.974 1.00 79.31 70 HIS A O 1
ATOM 526 N N . ILE A 1 71 ? 4.484 -7.064 -5.518 1.00 74.75 71 ILE A N 1
ATOM 527 C CA . ILE A 1 71 ? 3.966 -7.047 -4.149 1.00 74.75 71 ILE A CA 1
ATOM 528 C C . ILE A 1 71 ? 3.103 -8.292 -3.978 1.00 74.75 71 ILE A C 1
ATOM 530 O O . ILE A 1 71 ? 1.960 -8.326 -4.433 1.00 74.75 71 ILE A O 1
ATOM 534 N N . ASP A 1 72 ? 3.660 -9.299 -3.314 1.00 77.62 72 ASP A N 1
ATOM 535 C CA . ASP A 1 72 ? 2.994 -10.571 -3.061 1.00 77.62 72 ASP A CA 1
ATOM 536 C C . ASP A 1 72 ? 2.405 -10.600 -1.651 1.00 77.62 72 ASP A C 1
ATOM 538 O O . ASP A 1 72 ? 3.014 -10.117 -0.688 1.00 77.62 72 ASP A O 1
ATOM 542 N N . LEU A 1 73 ? 1.219 -11.198 -1.527 1.00 69.94 73 LEU A N 1
ATOM 543 C CA . LEU A 1 73 ? 0.612 -11.486 -0.236 1.00 69.94 73 LEU A CA 1
ATOM 544 C C . LEU A 1 73 ? 0.991 -12.906 0.201 1.00 69.94 73 LEU A C 1
ATOM 546 O O . LEU A 1 73 ? 0.558 -13.873 -0.416 1.00 69.94 73 LEU A O 1
ATOM 550 N N . LEU A 1 74 ? 1.801 -13.022 1.253 1.00 72.25 74 LEU A N 1
ATOM 551 C CA . LEU A 1 74 ? 2.134 -14.289 1.900 1.00 72.25 74 LEU A CA 1
ATOM 552 C C . LEU A 1 74 ? 0.928 -14.756 2.731 1.00 72.25 74 LEU A C 1
ATOM 554 O O . LEU A 1 74 ? 0.380 -13.982 3.528 1.00 72.25 74 LEU A O 1
ATOM 558 N N . GLU A 1 75 ? 0.502 -16.003 2.523 1.00 61.50 75 GLU A N 1
ATOM 559 C CA . GLU A 1 75 ? -0.597 -16.614 3.281 1.00 61.50 75 GLU A CA 1
ATOM 560 C C . GLU A 1 75 ? -0.275 -16.770 4.767 1.00 61.50 75 GLU A C 1
ATOM 562 O O . GLU A 1 75 ? 0.820 -17.264 5.116 1.00 61.50 75 GLU A O 1
#

Foldseek 3Di:
DEEEDEDEDPDDDDPVVVVCQQPPLGWYKYWYDYPHDTPDIDIHPNVCVVQPVQWDWDWDADPVRDTDIDIGGHD

Sequence (75 aa):
MISILATRGSGTYTPDVLSHFNTSPLPLGLAGVNDITLTSLMFNKAAQSLLKNRVNISTVFDTLGNETLHIDLLE